Protein AF-A0A2T2TJA8-F1 (afdb_monomer_lite)

Structure (mmCIF, N/CA/C/O backbone):
data_AF-A0A2T2TJA8-F1
#
_entry.id   AF-A0A2T2TJA8-F1
#
loop_
_atom_site.group_PDB
_atom_site.id
_atom_site.type_symbol
_atom_site.label_atom_id
_atom_site.label_alt_id
_atom_site.label_comp_id
_atom_site.label_asym_id
_atom_site.label_entity_id
_atom_site.label_seq_id
_atom_site.pdbx_PDB_ins_code
_atom_site.Cartn_x
_atom_site.Cartn_y
_atom_site.Cartn_z
_atom_site.occupancy
_atom_site.B_iso_or_equiv
_atom_site.auth_seq_id
_atom_site.auth_comp_id
_atom_site.auth_asym_id
_atom_site.auth_atom_id
_atom_site.pdbx_PDB_model_num
ATOM 1 N N . LYS A 1 1 ? -19.805 -21.957 -13.927 1.00 36.53 1 LYS A N 1
ATOM 2 C CA . LYS A 1 1 ? -19.045 -21.872 -15.190 1.00 36.53 1 LYS A CA 1
ATOM 3 C C . LYS A 1 1 ? -17.678 -21.355 -14.798 1.00 36.53 1 LYS A C 1
ATOM 5 O O . LYS A 1 1 ? -17.623 -20.237 -14.309 1.00 36.53 1 LYS A O 1
ATOM 10 N N . LEU A 1 2 ? -16.662 -22.212 -14.841 1.00 37.50 2 LEU A N 1
ATOM 11 C CA . LEU A 1 2 ? -15.272 -21.761 -14.803 1.00 37.50 2 LEU A CA 1
ATOM 12 C C . LEU A 1 2 ? -15.066 -20.977 -16.112 1.00 37.50 2 LEU A C 1
ATOM 14 O O . LEU A 1 2 ? -15.590 -21.427 -17.135 1.00 37.50 2 LEU A O 1
ATOM 18 N N . GLY A 1 3 ? -14.479 -19.781 -16.046 1.00 41.78 3 GLY A N 1
ATOM 19 C CA . GLY A 1 3 ? -14.198 -18.951 -17.224 1.00 41.78 3 GLY A CA 1
ATOM 20 C C . GLY A 1 3 ? -13.331 -19.699 -18.237 1.00 41.78 3 GLY A C 1
ATOM 21 O O . GLY A 1 3 ? -12.724 -20.715 -17.894 1.00 41.78 3 GLY A O 1
ATOM 22 N N . GLU A 1 4 ? -13.333 -19.237 -19.487 1.00 48.84 4 GLU A N 1
ATOM 23 C CA . GLU A 1 4 ? -12.411 -19.735 -20.514 1.00 48.84 4 GLU A CA 1
ATOM 24 C C . GLU A 1 4 ? -10.974 -19.662 -19.975 1.00 48.84 4 GLU A C 1
ATOM 26 O O . GLU A 1 4 ? -10.619 -18.705 -19.290 1.00 48.84 4 GLU A O 1
ATOM 31 N N . GLU A 1 5 ? -10.165 -20.692 -20.239 1.00 51.62 5 GLU A N 1
ATOM 32 C CA . GLU A 1 5 ? -8.837 -20.894 -19.629 1.00 51.62 5 GLU A CA 1
ATOM 33 C C . GLU A 1 5 ? -7.831 -19.755 -19.926 1.00 51.62 5 GLU A C 1
ATO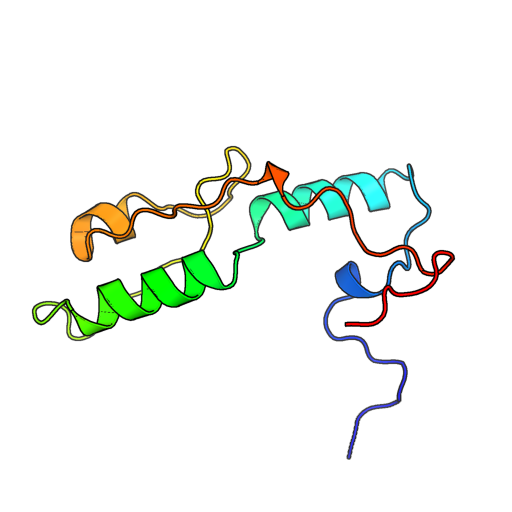M 35 O O . GLU A 1 5 ? -6.780 -19.693 -19.293 1.00 51.62 5 GLU A O 1
ATOM 40 N N . ASP A 1 6 ? -8.192 -18.816 -20.807 1.00 54.72 6 ASP A N 1
ATOM 41 C CA . ASP A 1 6 ? -7.393 -17.661 -21.232 1.00 54.72 6 ASP A CA 1
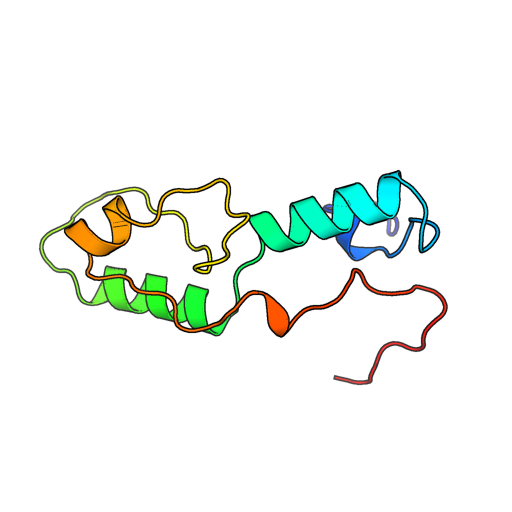ATOM 42 C C . ASP A 1 6 ? -7.797 -16.325 -20.566 1.00 54.72 6 ASP A C 1
ATOM 44 O O . ASP A 1 6 ? -7.171 -15.290 -20.810 1.00 54.72 6 ASP A O 1
ATOM 48 N N . GLU A 1 7 ? -8.839 -16.296 -19.725 1.00 59.16 7 GLU A N 1
ATOM 49 C CA . GLU A 1 7 ? -9.282 -15.057 -19.072 1.00 59.16 7 GLU A CA 1
ATOM 50 C C . GLU A 1 7 ? -8.447 -14.771 -17.811 1.00 59.16 7 GLU A C 1
ATOM 52 O O . GLU A 1 7 ? -8.796 -15.148 -16.689 1.00 59.16 7 GLU A O 1
ATOM 57 N N . VAL A 1 8 ? -7.310 -14.094 -17.989 1.00 64.19 8 VAL A N 1
ATOM 58 C CA . VAL A 1 8 ? -6.494 -13.625 -16.863 1.00 64.19 8 VAL A CA 1
ATOM 59 C C . VAL A 1 8 ? -7.040 -12.296 -16.347 1.00 64.19 8 VAL A C 1
ATOM 61 O O . VAL A 1 8 ? -7.133 -11.315 -17.085 1.00 64.19 8 VAL A O 1
ATOM 64 N N . TRP A 1 9 ? -7.391 -12.263 -15.059 1.00 63.22 9 TRP A N 1
ATOM 65 C CA . TRP A 1 9 ? -7.995 -11.096 -14.402 1.00 63.22 9 TRP A CA 1
ATOM 66 C C . TRP A 1 9 ? -7.056 -9.881 -14.325 1.00 63.22 9 TRP A C 1
ATOM 68 O O . TRP A 1 9 ? -7.523 -8.746 -14.249 1.00 63.22 9 TRP A O 1
ATOM 78 N N . ASP A 1 10 ? -5.744 -10.115 -14.372 1.00 71.56 10 ASP A N 1
ATOM 79 C CA . ASP A 1 10 ? -4.721 -9.083 -14.469 1.00 71.56 10 ASP A CA 1
ATOM 80 C C . ASP A 1 10 ? -3.685 -9.475 -15.519 1.00 71.56 10 ASP A C 1
ATOM 82 O O . ASP A 1 10 ? -2.849 -10.357 -15.308 1.00 71.56 10 ASP A O 1
ATOM 86 N N . GLN A 1 11 ? -3.722 -8.774 -16.651 1.00 70.50 11 GLN A N 1
ATOM 87 C CA . GLN A 1 11 ? -2.754 -8.958 -17.725 1.00 70.50 11 GLN A CA 1
ATOM 88 C C . GLN A 1 11 ? -1.318 -8.773 -17.215 1.00 70.50 11 GLN A C 1
ATOM 90 O O . GLN A 1 11 ? -0.419 -9.406 -17.762 1.00 70.50 11 GLN A O 1
ATOM 95 N N . SER A 1 12 ? -1.098 -7.986 -16.141 1.00 68.88 12 SER A N 1
ATOM 96 C CA . SER A 1 12 ? 0.234 -7.691 -15.575 1.00 68.88 12 SER A CA 1
ATOM 97 C C . SER A 1 12 ? 1.011 -8.950 -15.188 1.00 68.88 12 SER A C 1
ATOM 99 O O . SER A 1 12 ? 2.239 -8.971 -15.235 1.00 68.88 12 SER A O 1
ATOM 101 N N . GLN A 1 13 ? 0.279 -10.022 -14.887 1.00 69.06 13 GLN A N 1
ATOM 102 C CA . GLN A 1 13 ? 0.803 -11.286 -14.381 1.00 69.06 13 GLN A CA 1
ATOM 103 C C . GLN A 1 13 ? 1.050 -12.328 -15.480 1.00 69.06 13 GLN A C 1
ATOM 105 O O . GLN A 1 13 ? 1.493 -13.437 -15.192 1.00 69.06 13 GLN A O 1
ATOM 110 N N . THR A 1 14 ? 0.743 -12.004 -16.737 1.00 73.81 14 THR A N 1
ATOM 111 C CA . THR A 1 14 ? 0.787 -12.970 -17.847 1.00 73.81 14 THR A CA 1
ATOM 112 C C . THR A 1 14 ? 2.103 -12.985 -18.601 1.00 73.81 14 THR A C 1
ATOM 114 O O . THR A 1 14 ? 2.348 -13.931 -19.337 1.00 73.81 14 THR A O 1
ATOM 117 N N . GLY A 1 15 ? 2.929 -11.944 -18.455 1.00 71.56 15 GLY A N 1
ATOM 118 C CA . GLY A 1 15 ? 4.125 -11.756 -19.278 1.00 71.56 15 GLY A CA 1
ATOM 119 C C . GLY A 1 15 ? 3.820 -11.468 -20.754 1.00 71.56 15 GLY A C 1
ATOM 120 O O . GLY A 1 15 ? 4.660 -11.718 -21.610 1.00 71.56 15 GLY A O 1
ATOM 121 N N . ALA A 1 16 ? 2.630 -10.941 -21.066 1.00 74.88 16 ALA A N 1
ATOM 122 C CA . ALA A 1 16 ? 2.192 -10.669 -22.437 1.00 74.88 16 ALA A CA 1
ATOM 123 C C . ALA A 1 16 ? 2.892 -9.478 -23.130 1.00 74.88 16 ALA A C 1
ATOM 125 O O . ALA A 1 16 ? 2.639 -9.242 -24.312 1.00 74.88 16 ALA A O 1
ATOM 126 N N . TRP A 1 17 ? 3.750 -8.720 -22.435 1.00 81.75 17 TRP A N 1
ATOM 127 C CA . TRP A 1 17 ? 4.462 -7.577 -23.021 1.00 81.75 17 TRP A CA 1
ATOM 128 C C . TRP A 1 17 ? 5.879 -7.924 -23.445 1.00 81.75 17 TRP A C 1
ATOM 130 O O . TRP A 1 17 ? 6.631 -8.563 -22.710 1.00 81.75 17 TRP A O 1
ATOM 140 N N . GLU A 1 18 ? 6.272 -7.392 -24.600 1.00 84.38 18 GLU A N 1
ATOM 141 C CA . GLU A 1 18 ? 7.651 -7.441 -25.066 1.00 84.38 18 GLU A CA 1
ATOM 142 C C . GLU A 1 18 ? 8.562 -6.679 -24.092 1.00 84.38 18 GLU A C 1
ATOM 144 O O . GLU A 1 18 ? 8.345 -5.495 -23.811 1.00 84.38 18 GLU A O 1
ATOM 149 N N . ARG A 1 19 ? 9.591 -7.350 -23.558 1.00 83.94 19 ARG A N 1
ATOM 150 C CA . ARG A 1 19 ? 10.532 -6.726 -22.618 1.00 83.94 19 ARG A CA 1
ATOM 151 C C . ARG A 1 19 ? 11.229 -5.530 -23.271 1.00 83.94 19 ARG A C 1
ATOM 153 O O . ARG A 1 19 ? 11.791 -5.643 -24.355 1.00 83.94 19 ARG A O 1
ATOM 160 N N . GLY A 1 20 ? 11.234 -4.398 -22.569 1.00 84.94 20 GLY A N 1
ATOM 161 C CA . GLY A 1 20 ? 11.833 -3.147 -23.050 1.00 84.94 20 GLY A CA 1
ATOM 162 C C . GLY A 1 20 ? 10.946 -2.329 -23.996 1.00 84.94 20 GLY A C 1
ATOM 163 O O . GLY A 1 20 ? 11.394 -1.292 -24.477 1.00 84.94 20 GLY A O 1
ATOM 164 N N . SER A 1 21 ? 9.708 -2.762 -24.259 1.00 89.56 21 SER A N 1
ATOM 165 C CA . SER A 1 21 ? 8.688 -1.902 -24.874 1.00 89.56 21 SER A CA 1
ATOM 166 C C . SER A 1 21 ? 8.234 -0.794 -23.914 1.00 89.56 21 SER A C 1
ATOM 168 O O . SER A 1 21 ? 8.381 -0.912 -22.693 1.00 89.56 21 SER A O 1
ATOM 170 N N . GLU A 1 22 ? 7.653 0.277 -24.458 1.00 90.25 22 GLU A N 1
ATOM 171 C CA . GLU A 1 22 ? 7.094 1.376 -23.660 1.00 90.25 22 GLU A CA 1
ATOM 172 C C . GLU A 1 22 ? 5.964 0.871 -22.750 1.00 90.25 22 GLU A C 1
ATOM 174 O O . GLU A 1 22 ? 5.919 1.194 -21.563 1.00 90.25 22 GLU A O 1
ATOM 179 N N . GLU A 1 23 ? 5.115 -0.012 -23.276 1.00 87.00 23 GLU A N 1
ATOM 180 C CA . GLU A 1 23 ? 4.015 -0.637 -22.549 1.00 87.00 23 GLU A CA 1
ATOM 181 C C . GLU A 1 23 ? 4.518 -1.513 -21.393 1.00 87.00 23 GLU A C 1
ATOM 183 O O . GLU A 1 23 ? 3.957 -1.484 -20.295 1.00 87.00 23 GLU A O 1
ATOM 188 N N . TYR A 1 24 ? 5.604 -2.264 -21.602 1.00 86.38 24 TYR A N 1
ATOM 189 C CA . TYR A 1 24 ? 6.252 -3.030 -20.537 1.00 86.38 24 TYR A CA 1
ATOM 190 C C . TYR A 1 24 ? 6.778 -2.112 -19.427 1.00 86.38 24 TYR A C 1
ATOM 192 O O . TYR A 1 24 ? 6.541 -2.370 -18.246 1.00 86.38 24 TYR A O 1
ATOM 200 N N . GLU A 1 25 ? 7.471 -1.028 -19.785 1.00 88.31 25 GLU A N 1
ATOM 201 C CA . GLU A 1 25 ? 8.012 -0.085 -18.803 1.00 88.31 25 GLU A CA 1
ATOM 202 C C . GLU A 1 25 ? 6.914 0.631 -18.008 1.00 88.31 25 GLU A C 1
ATOM 204 O O . GLU A 1 25 ? 7.063 0.851 -16.802 1.00 88.31 25 GLU A O 1
ATOM 209 N N . GLU A 1 26 ? 5.808 0.997 -18.657 1.00 88.19 26 GLU A N 1
ATOM 210 C CA . GLU A 1 26 ? 4.644 1.580 -17.989 1.00 88.19 26 GLU A CA 1
ATOM 211 C C . GLU A 1 26 ? 4.036 0.596 -16.981 1.00 88.19 26 GLU A C 1
ATOM 213 O O . GLU A 1 26 ? 3.755 0.960 -15.835 1.00 88.19 26 GLU A O 1
ATOM 218 N N . MET A 1 27 ? 3.916 -0.676 -17.363 1.00 85.75 27 MET A N 1
ATOM 219 C CA . MET A 1 27 ? 3.400 -1.722 -16.484 1.00 85.75 27 MET A CA 1
ATOM 220 C C . MET A 1 27 ? 4.316 -2.014 -15.297 1.00 85.75 27 MET A C 1
ATOM 222 O O . MET A 1 27 ? 3.818 -2.153 -14.179 1.00 85.75 27 MET A O 1
ATOM 226 N N . VAL A 1 28 ? 5.636 -2.045 -15.502 1.00 85.38 28 VAL A N 1
ATOM 227 C CA . VAL A 1 28 ? 6.628 -2.154 -14.418 1.00 85.38 28 VAL A CA 1
ATOM 228 C C . VAL A 1 28 ? 6.427 -1.019 -13.411 1.00 85.38 28 VAL A C 1
ATOM 230 O O . VAL A 1 28 ? 6.268 -1.276 -12.218 1.00 85.38 28 VAL A O 1
ATOM 233 N N . LYS A 1 29 ? 6.339 0.235 -13.879 1.00 86.88 29 LYS A N 1
ATOM 234 C CA . LYS A 1 29 ? 6.122 1.412 -13.016 1.00 86.88 29 LYS A CA 1
ATOM 235 C C . LYS A 1 29 ? 4.806 1.322 -12.243 1.00 86.88 29 LYS A C 1
ATOM 237 O O . LYS A 1 29 ? 4.784 1.565 -11.037 1.00 86.88 29 LYS A O 1
ATOM 242 N N . ARG A 1 30 ? 3.716 0.931 -12.912 1.00 86.44 30 ARG A N 1
ATOM 243 C CA . ARG A 1 30 ? 2.411 0.710 -12.271 1.00 86.44 30 ARG A CA 1
ATOM 244 C C . ARG A 1 30 ? 2.488 -0.362 -11.182 1.00 86.44 30 ARG A C 1
ATOM 246 O O . ARG A 1 30 ? 1.898 -0.188 -10.115 1.00 86.44 30 ARG A O 1
ATOM 253 N N . MET A 1 31 ? 3.188 -1.465 -11.441 1.00 83.81 31 MET A N 1
ATOM 254 C CA . MET A 1 31 ? 3.331 -2.548 -10.470 1.00 83.81 31 MET A CA 1
ATOM 255 C C . MET A 1 31 ? 4.139 -2.082 -9.258 1.00 83.81 31 MET A C 1
ATOM 257 O O . MET A 1 31 ? 3.686 -2.261 -8.132 1.00 83.81 31 MET A O 1
ATOM 261 N N . HIS A 1 32 ? 5.260 -1.384 -9.468 1.00 82.19 32 HIS A N 1
ATOM 262 C CA . HIS A 1 32 ? 6.034 -0.798 -8.369 1.00 82.19 32 HIS A CA 1
ATOM 263 C C . HIS A 1 32 ? 5.194 0.127 -7.488 1.00 82.19 32 HIS A C 1
ATOM 265 O O . HIS A 1 32 ? 5.322 0.058 -6.272 1.00 82.19 32 HIS A O 1
ATOM 271 N N . ALA A 1 33 ? 4.314 0.940 -8.077 1.00 85.75 33 ALA A N 1
ATOM 272 C CA . ALA A 1 33 ? 3.481 1.886 -7.337 1.00 85.75 33 ALA A CA 1
ATOM 273 C C . ALA A 1 33 ? 2.360 1.233 -6.503 1.00 85.75 33 ALA A C 1
ATOM 275 O O . ALA A 1 33 ? 1.894 1.838 -5.537 1.00 85.75 33 ALA A O 1
ATOM 276 N N . SER A 1 34 ? 1.898 0.033 -6.877 1.00 83.69 34 SER A N 1
ATOM 277 C CA . SER A 1 34 ? 0.685 -0.591 -6.314 1.00 83.69 34 SER A CA 1
ATOM 278 C C . SER A 1 34 ? 0.904 -1.938 -5.625 1.00 83.69 34 SER A C 1
ATOM 280 O O . SER A 1 34 ? 0.012 -2.412 -4.924 1.00 83.69 34 SER A O 1
ATOM 282 N N . TRP A 1 35 ? 2.065 -2.564 -5.805 1.00 81.19 35 TRP A N 1
ATOM 283 C CA . TRP A 1 35 ? 2.366 -3.857 -5.203 1.00 81.19 35 TRP A CA 1
ATOM 284 C C . TRP A 1 35 ? 2.500 -3.754 -3.678 1.00 81.19 35 TRP A C 1
ATOM 286 O O . TRP A 1 35 ? 3.027 -2.771 -3.152 1.00 81.19 35 TRP A O 1
ATOM 296 N N . THR A 1 36 ? 2.080 -4.808 -2.978 1.00 85.06 36 THR A N 1
ATOM 297 C CA . THR A 1 36 ? 2.277 -4.980 -1.535 1.00 85.06 36 THR A CA 1
ATOM 298 C C . THR A 1 36 ? 2.822 -6.374 -1.250 1.00 85.06 36 THR A C 1
ATOM 300 O O . THR A 1 36 ? 2.415 -7.341 -1.902 1.00 85.06 36 THR A O 1
ATOM 303 N N . SER A 1 37 ? 3.735 -6.494 -0.284 1.00 83.81 37 SER A N 1
ATOM 304 C CA . SER A 1 37 ? 4.259 -7.801 0.110 1.00 83.81 37 SER A CA 1
ATOM 305 C C . SER A 1 37 ? 3.234 -8.557 0.959 1.00 83.81 37 SER A C 1
ATOM 307 O O . SER A 1 37 ? 2.346 -7.966 1.579 1.00 83.81 37 SER A O 1
ATOM 309 N N . GLN A 1 38 ? 3.363 -9.886 1.030 1.00 86.44 38 GLN A N 1
ATOM 310 C CA . GLN A 1 38 ? 2.535 -10.683 1.943 1.00 86.44 38 GLN A CA 1
ATOM 311 C C . GLN A 1 38 ? 2.781 -10.307 3.413 1.00 86.44 38 GLN A C 1
ATOM 313 O O . GLN A 1 38 ? 1.854 -10.363 4.217 1.00 86.44 38 GLN A O 1
ATOM 318 N N . ARG A 1 39 ? 4.015 -9.914 3.759 1.00 87.62 39 ARG A N 1
ATOM 319 C CA . ARG A 1 39 ? 4.399 -9.501 5.114 1.00 87.62 39 ARG A CA 1
ATOM 320 C C . ARG A 1 39 ? 3.767 -8.161 5.479 1.00 87.62 39 ARG A C 1
ATOM 322 O O . ARG A 1 39 ? 3.153 -8.078 6.534 1.00 87.62 39 ARG A O 1
ATOM 329 N N . ASP A 1 40 ? 3.845 -7.167 4.597 1.00 89.75 40 ASP A N 1
ATOM 330 C CA . ASP A 1 40 ? 3.215 -5.858 4.808 1.00 89.75 40 ASP A CA 1
ATOM 331 C C . ASP A 1 40 ? 1.690 -5.983 4.877 1.00 89.75 40 ASP A C 1
ATOM 333 O O . ASP A 1 40 ? 1.043 -5.363 5.721 1.00 89.75 40 ASP A O 1
ATOM 337 N N . PHE A 1 41 ? 1.099 -6.854 4.051 1.00 91.94 41 PHE A N 1
ATOM 338 C CA . PHE A 1 41 ? -0.330 -7.143 4.143 1.00 91.94 41 PHE A CA 1
ATOM 339 C C . PHE A 1 41 ? -0.707 -7.794 5.481 1.00 91.94 41 PHE A C 1
ATOM 341 O O . PHE A 1 41 ? -1.691 -7.393 6.100 1.00 91.94 41 PHE A O 1
ATOM 348 N N . ALA A 1 42 ? 0.070 -8.771 5.957 1.00 93.25 42 ALA A N 1
ATOM 349 C CA . ALA A 1 42 ? -0.157 -9.385 7.263 1.00 93.25 42 ALA A CA 1
ATOM 350 C C . ALA A 1 42 ? 0.003 -8.373 8.410 1.00 93.25 42 ALA A C 1
ATOM 352 O O . ALA A 1 42 ? -0.826 -8.362 9.316 1.00 93.25 42 ALA A O 1
ATOM 353 N N . HIS A 1 43 ? 1.002 -7.491 8.334 1.00 93.56 43 HIS A N 1
ATOM 354 C CA . HIS A 1 43 ? 1.224 -6.428 9.313 1.00 93.56 43 HIS A CA 1
ATOM 355 C C . HIS A 1 43 ? 0.047 -5.442 9.369 1.00 93.56 43 HIS A C 1
ATOM 357 O O . HIS A 1 43 ? -0.433 -5.126 10.450 1.00 93.56 43 HIS A O 1
ATOM 363 N N . MET A 1 44 ? -0.508 -5.033 8.220 1.00 95.12 44 MET A N 1
ATOM 364 C CA . MET A 1 44 ? -1.723 -4.204 8.184 1.00 95.12 44 MET A CA 1
ATOM 365 C C . MET A 1 44 ? -2.894 -4.869 8.926 1.00 95.12 44 MET A C 1
ATOM 367 O O . MET A 1 44 ? -3.640 -4.203 9.647 1.00 95.12 44 MET A O 1
ATOM 371 N N . LEU A 1 45 ? -3.067 -6.185 8.757 1.00 95.50 45 LEU A N 1
ATOM 372 C CA . LEU A 1 45 ? -4.107 -6.932 9.467 1.00 95.50 45 LEU A CA 1
ATOM 373 C C . LEU A 1 45 ? -3.833 -6.997 10.973 1.00 95.50 45 LEU A C 1
ATOM 375 O O . LEU A 1 45 ? -4.773 -6.867 11.749 1.00 95.50 45 LEU A O 1
ATOM 379 N N . GLU A 1 46 ? -2.577 -7.178 11.380 1.00 96.25 46 GLU A N 1
ATOM 380 C CA . GLU A 1 46 ? -2.159 -7.157 12.786 1.00 96.25 46 GLU A CA 1
ATOM 381 C C . GLU A 1 46 ? -2.488 -5.807 13.439 1.00 96.25 46 GLU A C 1
ATOM 383 O O . GLU A 1 46 ? -3.250 -5.788 14.405 1.00 96.25 46 GLU A O 1
ATOM 388 N N . CYS A 1 47 ? -2.076 -4.684 12.837 1.00 96.06 47 CYS A N 1
ATOM 389 C CA . CYS A 1 47 ? -2.417 -3.336 13.310 1.00 96.06 47 CYS A CA 1
ATOM 390 C C . CYS A 1 47 ? -3.936 -3.133 13.466 1.00 96.06 47 CYS A C 1
ATOM 392 O O . CYS A 1 47 ? -4.399 -2.556 14.449 1.00 96.06 47 CYS A O 1
ATOM 394 N N . CYS A 1 48 ? -4.736 -3.629 12.512 1.00 96.44 48 CYS A N 1
ATOM 395 C CA . CYS A 1 48 ? -6.197 -3.541 12.589 1.00 96.44 48 CYS A CA 1
ATOM 396 C C . CYS A 1 48 ? -6.797 -4.397 13.716 1.00 96.44 48 CYS A C 1
ATOM 398 O O . CYS A 1 48 ? -7.839 -4.038 14.255 1.00 96.44 48 CYS A O 1
ATOM 400 N N . LEU A 1 49 ? -6.194 -5.545 14.036 1.00 95.94 49 LEU A N 1
ATOM 401 C CA . LEU A 1 49 ? -6.681 -6.455 15.078 1.00 95.94 49 LEU A CA 1
ATOM 402 C C . LEU A 1 49 ? -6.258 -6.022 16.485 1.00 95.94 49 LEU A C 1
ATOM 404 O O . LEU A 1 49 ? -6.960 -6.337 17.442 1.00 95.94 49 LEU A O 1
ATOM 408 N N . GLU A 1 50 ? -5.126 -5.334 16.612 1.00 96.69 50 GLU A N 1
ATOM 409 C CA . GLU A 1 50 ? -4.625 -4.802 17.884 1.00 96.69 50 GLU A CA 1
ATOM 410 C C . GLU A 1 50 ? -5.274 -3.463 18.274 1.00 96.69 50 GLU A C 1
ATOM 412 O O . GLU A 1 50 ? -5.227 -3.066 19.440 1.00 96.69 50 GLU A O 1
ATOM 417 N N . ASN A 1 51 ? -5.898 -2.762 17.323 1.00 96.31 51 ASN A N 1
ATOM 418 C CA . ASN A 1 51 ? -6.568 -1.492 17.576 1.00 96.31 51 ASN A CA 1
ATOM 419 C C . ASN A 1 51 ? -8.018 -1.690 18.062 1.00 96.31 51 ASN A C 1
ATOM 421 O O . ASN A 1 51 ? -8.914 -2.013 17.287 1.00 96.31 51 ASN A O 1
ATOM 425 N N . ASP A 1 52 ? -8.264 -1.413 19.344 1.00 95.38 52 ASP A N 1
ATOM 426 C CA . ASP A 1 52 ? -9.602 -1.494 19.955 1.00 95.38 52 ASP A CA 1
ATOM 427 C C . ASP A 1 52 ? -10.442 -0.201 19.805 1.00 95.38 52 ASP A C 1
ATOM 429 O O . ASP A 1 52 ? -11.596 -0.148 20.241 1.00 95.38 52 ASP A O 1
ATOM 433 N N . GLU A 1 53 ? -9.880 0.870 19.235 1.00 96.19 53 GLU A N 1
ATOM 434 C CA . GLU A 1 53 ? -10.526 2.191 19.168 1.00 96.19 53 GLU A CA 1
ATOM 435 C C . GLU A 1 53 ? -11.351 2.384 17.886 1.00 96.19 53 GLU A C 1
ATOM 437 O O . GLU A 1 53 ? -12.392 3.052 17.891 1.00 96.19 53 GLU A O 1
ATOM 442 N N . VAL A 1 54 ? -10.916 1.779 16.781 1.00 96.06 54 VAL A N 1
ATOM 443 C CA . VAL A 1 54 ? -11.528 1.927 15.461 1.00 96.06 54 VAL A CA 1
ATOM 444 C C . VAL A 1 54 ? -12.557 0.827 15.220 1.00 96.06 54 VAL A C 1
ATOM 446 O O . VAL A 1 54 ? -12.239 -0.346 15.076 1.00 96.06 54 VAL A O 1
ATOM 449 N N . THR A 1 55 ? -13.831 1.206 15.097 1.00 94.94 55 THR A N 1
ATOM 450 C CA . THR A 1 55 ? -14.893 0.259 14.697 1.00 94.94 55 THR A CA 1
ATOM 451 C C . THR A 1 55 ? -14.940 0.038 13.180 1.00 94.94 55 THR A C 1
ATOM 453 O O . THR A 1 55 ? -15.323 -1.034 12.716 1.00 94.94 55 THR A O 1
ATOM 456 N N . TYR A 1 56 ? -14.607 1.068 12.400 1.00 96.38 56 TYR A N 1
ATOM 457 C CA . TYR A 1 56 ? -14.556 1.028 10.941 1.00 96.38 56 TYR A CA 1
ATOM 458 C C . TYR A 1 56 ? -13.683 2.169 10.425 1.00 96.38 56 TYR A C 1
ATOM 460 O O . TYR A 1 56 ? -13.871 3.312 10.842 1.00 96.38 56 TYR A O 1
ATOM 468 N N . ASP A 1 57 ? -12.806 1.861 9.475 1.00 96.75 57 ASP A N 1
ATOM 469 C CA . ASP A 1 57 ? -12.067 2.838 8.679 1.00 96.75 57 ASP A CA 1
ATOM 470 C C . ASP A 1 57 ? -11.590 2.184 7.363 1.00 96.75 57 ASP A C 1
ATOM 472 O O . ASP A 1 57 ? -11.893 1.018 7.092 1.00 96.75 57 ASP A O 1
ATOM 476 N N . THR A 1 58 ? -10.898 2.925 6.501 1.00 96.00 58 THR A N 1
ATOM 477 C CA . THR A 1 58 ? -10.341 2.443 5.231 1.00 96.00 58 THR A CA 1
ATOM 478 C C . THR A 1 58 ? -8.862 2.792 5.129 1.00 96.00 58 THR A C 1
ATOM 480 O O . THR A 1 58 ? -8.483 3.958 5.199 1.00 96.00 58 THR A O 1
ATOM 483 N N . PHE A 1 59 ? -8.036 1.776 4.882 1.00 94.75 59 PHE A N 1
ATOM 484 C CA . PHE A 1 59 ? -6.587 1.908 4.750 1.00 94.75 59 PHE A CA 1
ATOM 485 C C . PHE A 1 59 ? -6.107 1.298 3.434 1.00 94.75 59 PHE A C 1
ATOM 487 O O . PHE A 1 59 ? -6.689 0.330 2.935 1.00 94.75 59 PHE A O 1
ATOM 494 N N . TYR A 1 60 ? -5.021 1.841 2.885 1.00 91.12 60 TYR A N 1
ATOM 495 C CA . TYR A 1 60 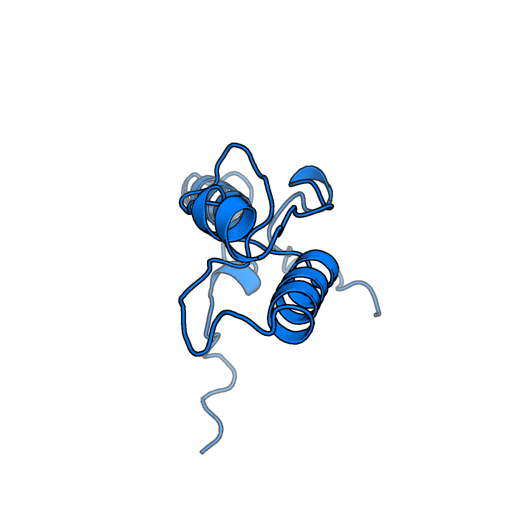? -4.318 1.237 1.758 1.00 91.12 60 TYR A CA 1
ATOM 496 C C . TYR A 1 60 ? -3.177 0.369 2.282 1.00 91.12 60 TYR A C 1
ATOM 498 O O . TYR A 1 60 ? -2.197 0.876 2.822 1.00 91.12 60 TYR A O 1
ATOM 506 N N . ALA A 1 61 ? -3.301 -0.946 2.107 1.00 85.75 61 ALA A N 1
ATOM 507 C CA . ALA A 1 61 ? -2.216 -1.886 2.360 1.00 85.75 61 ALA A CA 1
ATOM 508 C C . ALA A 1 61 ? -1.231 -1.829 1.189 1.00 85.75 61 ALA A C 1
ATOM 510 O O . ALA A 1 61 ? -1.322 -2.613 0.244 1.00 85.75 61 ALA A O 1
ATOM 511 N N . VAL A 1 62 ? -0.346 -0.839 1.229 1.00 80.81 62 VAL A N 1
ATOM 512 C CA . VAL A 1 62 ? 0.771 -0.704 0.298 1.00 80.81 62 VAL A CA 1
ATOM 513 C C . VAL A 1 62 ? 2.065 -0.578 1.086 1.00 80.81 62 VAL A C 1
ATOM 515 O O . VAL A 1 62 ? 2.068 -0.162 2.247 1.00 80.81 62 VAL A O 1
ATOM 518 N N . ARG A 1 63 ? 3.170 -0.946 0.448 1.00 75.75 63 ARG A N 1
ATOM 519 C CA . ARG A 1 63 ? 4.512 -0.703 0.981 1.00 75.75 63 ARG A CA 1
ATOM 520 C C . ARG A 1 63 ? 4.898 0.776 0.881 1.00 75.75 63 ARG A C 1
ATOM 522 O O . ARG A 1 63 ? 4.338 1.506 0.056 1.00 75.75 63 ARG A O 1
ATOM 529 N N . ASP A 1 64 ? 5.919 1.199 1.622 1.00 75.06 64 ASP A N 1
ATOM 530 C CA . ASP A 1 64 ? 6.478 2.557 1.528 1.00 75.06 64 ASP A CA 1
ATOM 531 C C . ASP A 1 64 ? 7.426 2.695 0.329 1.00 75.06 64 ASP A C 1
ATOM 533 O O . ASP A 1 64 ? 8.624 2.923 0.462 1.00 75.06 64 ASP A O 1
ATOM 537 N N . ASN A 1 65 ? 6.893 2.512 -0.880 1.00 73.44 65 ASN A N 1
ATOM 538 C CA . ASN A 1 65 ? 7.646 2.818 -2.089 1.00 73.44 65 ASN A CA 1
ATOM 539 C C . ASN A 1 65 ? 7.505 4.309 -2.450 1.00 73.44 65 ASN A C 1
ATOM 541 O O . ASN A 1 65 ? 6.458 4.927 -2.235 1.00 73.44 65 ASN A O 1
ATOM 545 N N . GLU A 1 66 ? 8.563 4.893 -3.017 1.00 75.75 66 GLU A N 1
ATOM 546 C CA . GLU A 1 66 ? 8.594 6.310 -3.418 1.00 75.75 66 GLU A CA 1
ATOM 547 C C . GLU A 1 66 ? 7.583 6.623 -4.536 1.00 75.75 66 GLU A C 1
ATOM 549 O O . GLU A 1 66 ? 7.037 7.721 -4.608 1.00 75.75 66 GLU A O 1
ATOM 554 N N . ALA A 1 67 ? 7.287 5.640 -5.391 1.00 81.56 67 ALA A N 1
ATOM 555 C CA . ALA A 1 67 ? 6.380 5.779 -6.528 1.00 81.56 67 ALA A CA 1
ATOM 556 C C . ALA A 1 67 ? 4.890 5.605 -6.171 1.00 81.56 67 ALA A C 1
ATOM 558 O O . ALA A 1 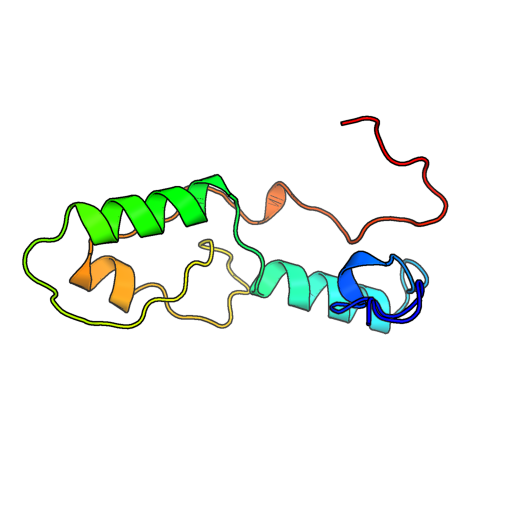67 ? 4.049 5.586 -7.075 1.00 81.56 67 ALA A O 1
ATOM 559 N N . ARG A 1 68 ? 4.552 5.440 -4.885 1.00 85.94 68 ARG A N 1
ATOM 560 C CA . ARG A 1 68 ? 3.215 5.022 -4.455 1.00 85.94 68 ARG A CA 1
ATOM 561 C C . ARG A 1 68 ? 2.178 6.072 -4.815 1.00 85.94 68 ARG A C 1
ATOM 563 O O . ARG A 1 68 ? 2.402 7.274 -4.699 1.00 85.94 68 ARG A O 1
ATOM 570 N N . TRP A 1 69 ? 1.001 5.604 -5.206 1.00 88.69 69 TRP A N 1
ATOM 571 C CA . TRP A 1 69 ? -0.139 6.486 -5.478 1.00 88.69 69 TRP A CA 1
ATOM 572 C C . TRP A 1 69 ? -1.007 6.733 -4.246 1.00 88.69 69 TRP A C 1
ATOM 574 O O . TRP A 1 69 ? -1.863 7.615 -4.264 1.00 88.69 69 TRP A O 1
ATOM 584 N N . PHE A 1 70 ? -0.810 5.932 -3.199 1.00 88.50 70 PHE A N 1
ATOM 585 C CA . PHE A 1 70 ? -1.684 5.872 -2.037 1.00 88.50 70 PHE A CA 1
ATOM 586 C C . PHE A 1 70 ? -0.990 6.407 -0.786 1.00 88.50 70 PHE A C 1
ATOM 588 O O . PHE A 1 70 ? 0.222 6.264 -0.618 1.00 88.50 70 PHE A O 1
ATOM 595 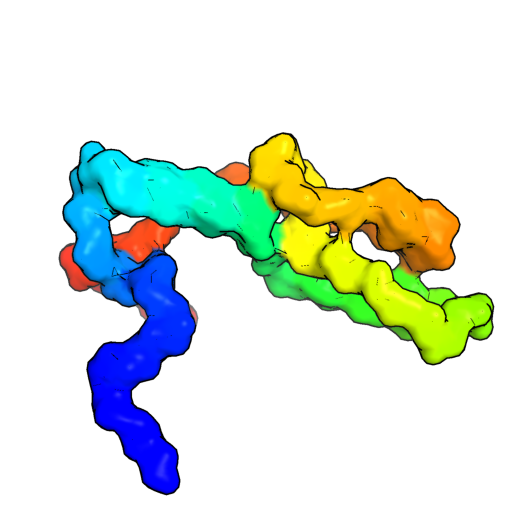N N . ASP A 1 71 ? -1.782 7.035 0.079 1.00 88.81 71 ASP A N 1
ATOM 596 C CA . ASP A 1 71 ? -1.314 7.607 1.336 1.00 88.81 71 ASP A CA 1
ATOM 597 C C . ASP A 1 71 ? -1.053 6.530 2.403 1.00 88.81 71 ASP A C 1
ATOM 599 O O . ASP A 1 71 ? -1.802 5.557 2.514 1.00 88.81 71 ASP A O 1
ATOM 603 N N . LEU A 1 72 ? -0.008 6.756 3.203 1.00 91.06 72 LEU A N 1
ATOM 604 C CA . LEU A 1 72 ? 0.340 5.973 4.391 1.00 91.06 72 LEU A CA 1
ATOM 605 C C . LEU A 1 72 ? 0.202 6.785 5.686 1.00 91.06 72 LEU A C 1
ATOM 607 O O . LEU A 1 72 ? 0.162 6.197 6.766 1.00 91.06 72 LEU A O 1
ATOM 611 N N . GLU A 1 73 ? 0.115 8.116 5.604 1.00 92.75 73 GLU A N 1
ATOM 612 C CA . GLU A 1 73 ? 0.058 8.996 6.771 1.00 92.75 73 GLU A CA 1
ATOM 613 C C . GLU A 1 73 ? -1.189 8.721 7.616 1.00 92.75 73 GLU A C 1
ATOM 615 O O . GLU A 1 73 ? -1.086 8.662 8.841 1.00 92.75 73 GLU A O 1
ATOM 620 N N . HIS A 1 74 ? -2.345 8.477 6.985 1.00 95.25 74 HIS A N 1
ATOM 621 C CA . HIS A 1 74 ? -3.576 8.124 7.702 1.00 95.25 74 HIS A CA 1
ATOM 622 C C . HIS A 1 74 ? -3.448 6.809 8.479 1.00 95.25 74 HIS A C 1
ATOM 624 O O . HIS A 1 74 ? -3.753 6.757 9.669 1.00 95.25 74 HIS A O 1
ATOM 630 N N . ALA A 1 75 ? -2.947 5.751 7.835 1.00 95.00 75 ALA A N 1
ATOM 631 C CA . ALA A 1 75 ? -2.788 4.445 8.476 1.00 95.00 75 ALA A CA 1
ATOM 632 C C . ALA A 1 75 ? -1.781 4.508 9.635 1.00 95.00 75 ALA A C 1
ATOM 634 O O . ALA A 1 75 ? -2.049 3.991 10.720 1.00 95.00 75 ALA A O 1
ATOM 635 N N . LYS A 1 76 ? -0.671 5.230 9.447 1.00 94.75 76 LYS A N 1
ATOM 636 C CA . LYS A 1 76 ? 0.301 5.491 10.510 1.00 94.75 76 LYS A CA 1
ATOM 637 C C . LYS A 1 76 ? -0.320 6.250 11.683 1.00 94.75 76 LYS A C 1
ATOM 639 O O . LYS A 1 76 ? -0.094 5.906 12.834 1.00 94.75 76 LYS A O 1
ATOM 644 N N . ALA A 1 77 ? -1.117 7.280 11.412 1.00 96.19 77 ALA A N 1
ATOM 645 C CA . ALA A 1 77 ? -1.705 8.104 12.463 1.00 96.19 77 ALA A CA 1
ATOM 646 C C . ALA A 1 77 ? -2.807 7.390 13.265 1.00 96.19 77 ALA A C 1
ATOM 648 O O . ALA A 1 77 ? -2.980 7.695 14.444 1.00 96.19 77 ALA A O 1
ATOM 649 N N . VAL A 1 78 ? -3.571 6.490 12.635 1.00 97.06 78 VAL A N 1
ATOM 650 C CA . VAL A 1 78 ? -4.759 5.869 13.246 1.00 97.06 78 VAL A CA 1
ATOM 651 C C . VAL A 1 78 ? -4.463 4.505 13.869 1.00 97.06 78 VAL A C 1
ATOM 653 O O . VAL A 1 78 ? -4.960 4.218 14.956 1.00 97.06 78 VAL A O 1
ATOM 656 N N . ILE A 1 79 ? -3.670 3.668 13.197 1.00 96.38 79 ILE A N 1
ATOM 657 C CA . ILE A 1 79 ? -3.405 2.280 13.615 1.00 96.38 79 ILE A CA 1
ATOM 658 C C . ILE A 1 79 ? -1.909 1.964 13.755 1.00 96.38 79 ILE A C 1
ATOM 660 O O . ILE A 1 79 ? -1.556 0.799 13.881 1.00 96.38 79 ILE A O 1
ATOM 664 N N . ASP A 1 80 ? -1.039 2.980 13.723 1.00 95.19 80 ASP A N 1
ATOM 665 C CA . ASP A 1 80 ? 0.426 2.839 13.831 1.00 95.19 80 ASP A CA 1
ATOM 666 C C . ASP A 1 80 ? 1.046 1.919 12.760 1.00 95.19 80 ASP A C 1
ATOM 668 O O . ASP A 1 80 ? 2.083 1.292 12.961 1.00 95.19 80 ASP A O 1
ATOM 672 N N . TYR A 1 81 ? 0.407 1.835 11.587 1.00 94.00 81 TYR A N 1
ATOM 673 C CA . TYR A 1 81 ? 0.908 1.016 10.487 1.00 94.00 81 TYR A CA 1
ATOM 674 C C . TYR A 1 81 ? 2.147 1.645 9.838 1.00 94.00 81 TYR A C 1
ATOM 676 O O . TYR A 1 81 ? 2.083 2.738 9.267 1.00 94.00 81 TYR A O 1
ATOM 684 N N . GLU A 1 82 ? 3.257 0.906 9.861 1.00 91.69 82 GLU A N 1
ATOM 685 C CA . GLU A 1 82 ? 4.508 1.255 9.186 1.00 91.69 82 GLU A CA 1
ATOM 686 C C . GLU A 1 82 ? 5.049 0.028 8.413 1.00 91.69 82 GLU A C 1
ATOM 688 O O . GLU A 1 82 ? 5.510 -0.938 9.034 1.00 91.69 82 GLU A O 1
ATOM 693 N N . PRO A 1 83 ? 4.945 -0.007 7.068 1.00 86.62 83 PRO A N 1
ATOM 694 C CA . PRO A 1 83 ? 5.395 -1.148 6.267 1.00 86.62 83 PRO A CA 1
ATOM 695 C C . PRO A 1 83 ? 6.910 -1.345 6.369 1.00 86.62 83 PRO A C 1
ATOM 697 O O . PRO A 1 83 ? 7.663 -0.392 6.565 1.00 86.62 83 PRO A O 1
ATOM 700 N N . GLN A 1 84 ? 7.354 -2.592 6.234 1.00 81.44 84 GLN A N 1
ATOM 701 C CA . GLN A 1 84 ? 8.738 -2.996 6.497 1.00 81.44 84 GLN A CA 1
ATOM 702 C C . GLN A 1 84 ? 9.510 -3.356 5.221 1.00 81.44 84 GLN A C 1
ATOM 704 O O . GLN A 1 84 ? 10.742 -3.339 5.240 1.00 81.44 84 GLN A O 1
ATOM 709 N N . ASP A 1 85 ? 8.819 -3.679 4.120 1.00 72.94 85 ASP A N 1
ATOM 710 C CA . ASP A 1 85 ? 9.466 -4.148 2.893 1.00 72.94 85 ASP A CA 1
ATOM 711 C C . ASP A 1 85 ? 9.582 -3.048 1.819 1.00 72.94 85 ASP A C 1
ATOM 713 O O . ASP A 1 85 ? 8.608 -2.414 1.416 1.00 72.94 85 ASP A O 1
ATOM 717 N N . ASP A 1 86 ? 10.783 -2.863 1.268 1.00 64.56 86 ASP A N 1
ATOM 718 C CA . ASP A 1 86 ? 11.053 -1.904 0.188 1.00 64.56 86 ASP A CA 1
ATOM 719 C C . ASP A 1 86 ? 10.770 -2.506 -1.197 1.00 64.56 86 ASP A C 1
ATOM 721 O O . ASP A 1 86 ? 11.003 -3.698 -1.412 1.00 64.56 86 ASP A O 1
ATOM 725 N N . ALA A 1 87 ? 10.292 -1.655 -2.125 1.00 55.09 87 ALA A N 1
ATOM 726 C CA . ALA A 1 87 ? 10.163 -1.824 -3.587 1.00 55.09 87 ALA A CA 1
ATOM 727 C C . ALA A 1 87 ? 11.086 -2.855 -4.257 1.00 55.09 87 ALA A C 1
ATOM 729 O O . ALA A 1 87 ? 10.636 -3.633 -5.103 1.00 55.09 87 ALA A O 1
ATOM 730 N N . SER A 1 88 ? 12.350 -2.817 -3.861 1.00 55.88 88 SER A N 1
ATOM 731 C CA . SER A 1 88 ? 13.512 -3.420 -4.510 1.00 55.88 88 SER A CA 1
ATOM 732 C C . SER A 1 88 ? 13.558 -4.949 -4.561 1.00 55.88 88 SER A C 1
ATOM 734 O 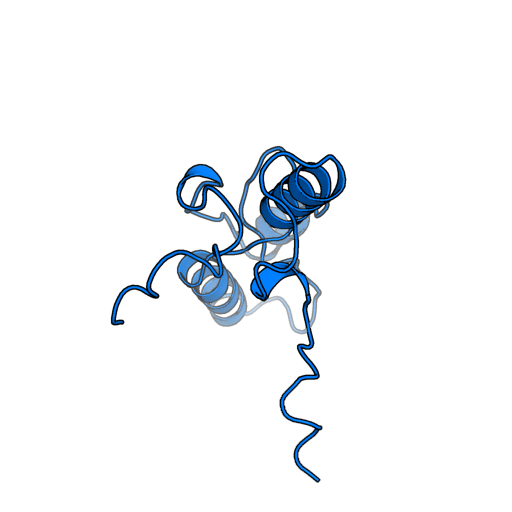O . SER A 1 88 ? 14.319 -5.483 -5.356 1.00 55.88 88 SER A O 1
ATOM 736 N N . GLU A 1 89 ? 12.738 -5.666 -3.789 1.00 63.12 89 GLU A N 1
ATOM 737 C CA . GLU A 1 89 ? 12.691 -7.141 -3.847 1.00 63.12 89 GLU A CA 1
ATOM 738 C C . GLU A 1 89 ? 11.987 -7.681 -5.114 1.00 63.12 89 GLU A C 1
ATOM 740 O O . GLU A 1 89 ? 12.058 -8.875 -5.404 1.00 63.12 89 GLU A O 1
ATOM 745 N N . TRP A 1 90 ? 11.295 -6.827 -5.879 1.00 70.38 90 TRP A N 1
ATOM 746 C CA . TRP A 1 90 ? 10.632 -7.206 -7.129 1.00 70.38 90 TRP A CA 1
ATOM 747 C C . TRP A 1 90 ? 11.138 -6.346 -8.290 1.00 70.38 90 TRP A C 1
ATOM 749 O O . TRP A 1 90 ? 10.958 -5.132 -8.270 1.00 70.38 90 TRP A O 1
ATOM 759 N N . ASP A 1 91 ? 11.739 -6.977 -9.304 1.00 69.31 91 ASP A N 1
ATOM 760 C CA . ASP A 1 91 ? 12.386 -6.274 -10.423 1.00 69.31 91 ASP A CA 1
ATOM 761 C C . ASP A 1 91 ? 11.486 -6.093 -11.659 1.00 69.31 91 ASP A C 1
ATOM 763 O O . ASP A 1 91 ? 11.559 -5.073 -12.344 1.00 69.31 91 ASP A O 1
ATOM 767 N N . SER A 1 92 ? 10.679 -7.099 -12.025 1.00 73.50 92 SER A N 1
ATOM 768 C CA . SER A 1 92 ? 9.870 -7.040 -13.252 1.00 73.50 92 SER A CA 1
ATOM 769 C C . SER A 1 92 ? 8.763 -8.099 -13.341 1.00 73.50 92 SER A C 1
ATOM 771 O O . SER A 1 92 ? 8.834 -9.115 -12.645 1.00 73.50 92 SER A O 1
ATOM 773 N N . PRO A 1 93 ? 7.751 -7.897 -14.220 1.00 74.00 93 PRO A N 1
ATOM 774 C CA . PRO A 1 93 ? 6.744 -8.908 -14.532 1.00 74.00 93 PRO A CA 1
ATOM 775 C C . PRO A 1 93 ? 7.367 -10.239 -14.974 1.00 74.00 93 PRO A C 1
ATOM 777 O O . PRO A 1 93 ? 8.463 -10.239 -15.549 1.00 74.00 93 PRO A O 1
ATOM 780 N N . PRO A 1 94 ? 6.668 -11.367 -14.745 1.00 71.12 94 PRO A N 1
ATOM 781 C CA . PRO A 1 94 ? 7.143 -12.680 -15.162 1.00 71.12 94 PRO A CA 1
ATOM 782 C C . PRO A 1 94 ? 7.389 -12.735 -16.674 1.00 71.12 94 PRO A C 1
ATOM 784 O O . PRO A 1 94 ? 6.642 -12.155 -17.462 1.00 71.12 94 PRO A O 1
ATOM 787 N N . ASN A 1 95 ? 8.433 -13.463 -17.074 1.00 73.00 95 ASN A N 1
ATOM 788 C CA . ASN A 1 95 ? 8.743 -13.737 -18.473 1.00 73.00 95 ASN A CA 1
ATOM 789 C C . ASN A 1 95 ? 8.133 -15.072 -18.890 1.00 73.00 95 ASN A C 1
ATOM 791 O O . ASN A 1 95 ? 8.441 -16.094 -18.283 1.00 73.00 95 ASN A O 1
ATOM 795 N N . VAL A 1 96 ? 7.314 -15.079 -19.940 1.00 69.38 96 VAL A N 1
ATOM 796 C CA . VAL A 1 96 ? 6.730 -16.319 -20.479 1.00 69.38 96 VAL A CA 1
ATOM 797 C C . VAL A 1 96 ? 7.769 -17.256 -21.091 1.00 69.38 96 VAL A C 1
ATOM 799 O O . VAL A 1 96 ? 7.534 -18.460 -21.157 1.00 69.38 96 VAL A O 1
ATOM 802 N N . ASP A 1 97 ? 8.916 -16.714 -21.506 1.00 70.69 97 ASP A N 1
ATOM 803 C CA . ASP A 1 97 ? 10.010 -17.481 -22.101 1.00 70.69 97 ASP A CA 1
ATOM 804 C C . ASP A 1 97 ? 10.984 -18.043 -21.051 1.00 70.69 97 ASP A C 1
ATOM 806 O O . ASP A 1 97 ? 11.844 -18.865 -21.381 1.00 70.69 97 ASP A O 1
ATOM 810 N N . GLU A 1 98 ? 10.870 -17.626 -19.784 1.00 65.06 98 GLU A N 1
ATOM 811 C CA . GLU A 1 98 ? 11.661 -18.195 -18.692 1.00 65.06 98 GLU A CA 1
ATOM 812 C C . GLU A 1 98 ? 10.894 -19.346 -18.032 1.00 65.06 98 GLU A C 1
ATOM 814 O O . GLU A 1 98 ? 9.692 -19.231 -17.771 1.00 65.06 98 GLU A O 1
ATOM 819 N N . PRO A 1 99 ? 11.559 -20.479 -17.741 1.00 59.75 99 PRO A N 1
ATOM 820 C CA . PRO A 1 99 ? 10.920 -21.545 -16.988 1.00 59.75 99 PRO A CA 1
ATOM 821 C C . PRO A 1 99 ? 10.477 -20.992 -15.630 1.00 59.75 99 PRO A C 1
ATOM 823 O O . PRO A 1 99 ? 11.280 -20.381 -14.922 1.00 59.75 99 PRO A O 1
ATOM 826 N N . LYS A 1 100 ? 9.207 -21.212 -15.261 1.00 55.25 100 LYS A N 1
ATOM 827 C CA . LYS A 1 100 ? 8.734 -20.905 -13.906 1.00 55.25 100 LYS A CA 1
ATOM 828 C C . LYS A 1 100 ? 9.637 -21.635 -12.917 1.00 55.25 100 LYS A C 1
ATOM 830 O O . LYS A 1 100 ? 9.854 -22.836 -13.069 1.00 55.25 100 LYS A O 1
ATOM 835 N N . ALA A 1 101 ? 10.186 -20.906 -11.950 1.00 51.97 101 ALA A N 1
ATOM 836 C CA . ALA A 1 101 ? 10.859 -21.534 -10.826 1.00 51.97 101 ALA A CA 1
ATOM 837 C C . ALA A 1 101 ? 9.846 -22.453 -10.125 1.00 51.97 101 ALA A C 1
ATOM 839 O O . ALA A 1 101 ? 8.701 -22.050 -9.916 1.00 51.97 101 ALA A O 1
ATOM 840 N N . ASP A 1 102 ? 10.245 -23.692 -9.844 1.00 43.38 102 ASP A N 1
ATOM 841 C CA . ASP A 1 102 ? 9.432 -24.609 -9.051 1.00 43.38 102 ASP A CA 1
ATOM 842 C C . ASP A 1 102 ? 9.317 -24.030 -7.625 1.00 43.38 102 ASP A C 1
ATOM 844 O O . ASP A 1 102 ? 10.342 -23.860 -6.960 1.00 43.38 102 ASP A O 1
ATOM 848 N N . ASP A 1 103 ? 8.091 -23.687 -7.207 1.00 36.66 103 ASP A N 1
ATOM 849 C CA . ASP A 1 103 ? 7.734 -23.242 -5.843 1.00 36.66 103 ASP A CA 1
ATOM 850 C C . ASP A 1 103 ? 7.949 -24.345 -4.785 1.00 36.66 103 ASP A C 1
ATOM 852 O O . ASP A 1 103 ? 7.578 -25.519 -5.045 1.00 36.66 103 ASP A O 1
#

Secondary structure (DSSP, 8-state):
-PPPTT--S-GGGTT-SPTTSHHHHHHHHHHHHH---HHHHHHHHHHHHH-SS-SS---------TT-SS--HHHHHHH-------GGG--SPPPTTSPPPP-

pLDDT: mean 79.84, std 15.62, range [36.53, 97.06]

Radius of gyration: 16.9 Å; chains: 1; bounding box: 33×34×45 Å

Sequence (103 aa):
KLGEEDEVWDQSQTGAWERGSEEYEEMVKRMHASWTSQRDFAHMLECCLENDEVTYDTFYAVRDNEARWFDLEHAKAVIDYEPQDDASEWDSPPNVDEPKADD

Foldseek 3Di:
DPDDPPDDPDPLQVQPDDPPDPVQVVSQLVCLQQDADPQLVVLLVVLVVPDPPDPDDDDRSHAPEPSHPGDDVVVCVRRVRHHDDYSPVDDGHDHPPDPPDDD